Protein AF-A0A7S1SNY5-F1 (afdb_monomer)

Radius of gyration: 26.53 Å; Cα contacts (8 Å, |Δi|>4): 83; chains: 1; bounding box: 40×32×107 Å

InterPro domains:
  IPR000257 Uroporphyrinogen decarboxylase (URO-D) [PF01208] (39-127)
  IPR038071 UROD/MetE-like superfamily [G3DSA:3.20.20.210] (31-128)
  IPR038071 UROD/MetE-like superfamily [SSF51726] (39-127)

Mean predicted aligned error: 12.52 Å

pLDDT: mean 80.97, std 21.77, range [34.91, 98.12]

Secondary structure (DSSP, 8-state):
------------PPP----------PPP---TTTTPPPS--HHHHHHTT---SS-----TT-SSTTSHHHHHHHHHHT--HHHHHH-HHHHHHHHHHHHHHS--S----S--TTHHHHHTT-------

Foldseek 3Di:
DDDDDDDDDPDDDDPDPPPPPPPPPPPPPDPDPNPDQDPQCQVVCVVVVHDDPDDFDDDDCLQDDVDPVNVVVCVVVVDDLVRLQVDPVSQVVSQCRSVVVDVGSDTDTPDDPCVVVVVVVDDDDDDD

Nearest PDB structures (foldseek):
  1jph-assembly1_A-2  TM=9.678E-01  e=8.529E-06  Homo sapiens
  1r3r-assembly1_A-2  TM=9.833E-01  e=1.737E-05  Homo sapiens
  1r3s-assembly1_A  TM=9.747E-01  e=2.249E-05  Homo sapiens
  4zr8-assembly1_B  TM=9.500E-01  e=1.431E-05  Acinetobacter baumannii AB5075

Structure (mmCIF, N/CA/C/O backbone):
data_AF-A0A7S1SNY5-F1
#
_entry.id   AF-A0A7S1SNY5-F1
#
loop_
_atom_site.group_PDB
_atom_site.id
_atom_site.type_symbol
_atom_site.label_atom_id
_atom_site.label_alt_id
_atom_site.label_comp_id
_atom_site.label_asym_id
_atom_site.label_entity_id
_atom_site.label_seq_id
_atom_site.pdbx_PDB_ins_code
_atom_site.Cartn_x
_atom_site.Cartn_y
_atom_site.Cartn_z
_atom_site.occupancy
_atom_site.B_iso_or_equiv
_atom_site.auth_seq_id
_atom_site.auth_comp_id
_atom_site.auth_asym_id
_atom_site.auth_atom_id
_atom_site.pdbx_PDB_model_num
ATOM 1 N N . ALA A 1 1 ? -6.301 -12.124 -87.569 1.00 41.25 1 ALA A N 1
ATOM 2 C CA . ALA A 1 1 ? -5.003 -12.467 -86.953 1.00 41.25 1 ALA A CA 1
ATOM 3 C C . ALA A 1 1 ? -4.633 -11.374 -85.955 1.00 41.25 1 ALA A C 1
ATOM 5 O O . ALA A 1 1 ? -4.948 -10.228 -86.242 1.00 41.25 1 ALA A O 1
ATOM 6 N N . VAL A 1 2 ? -3.954 -11.750 -84.857 1.00 34.91 2 VAL A N 1
ATOM 7 C CA . VAL A 1 2 ? -3.371 -10.902 -83.783 1.00 34.91 2 VAL A CA 1
ATOM 8 C C . VAL A 1 2 ? -4.366 -10.530 -82.654 1.00 34.91 2 VAL A C 1
ATOM 10 O O . VAL A 1 2 ? -5.264 -9.730 -82.868 1.00 34.91 2 VAL A O 1
ATOM 13 N N . VAL A 1 3 ? -4.439 -11.336 -81.573 1.00 35.62 3 VAL A N 1
ATOM 14 C CA . VAL A 1 3 ? -3.797 -11.163 -80.227 1.00 35.62 3 VAL A CA 1
ATOM 15 C C . VAL A 1 3 ? -4.398 -9.952 -79.484 1.00 35.62 3 VAL A C 1
ATOM 17 O O . VAL A 1 3 ? -4.316 -8.840 -79.975 1.00 35.62 3 VAL A O 1
ATOM 20 N N . GLY A 1 4 ? -5.099 -10.052 -78.351 1.00 39.78 4 GLY A N 1
ATOM 21 C CA . GLY A 1 4 ? -4.804 -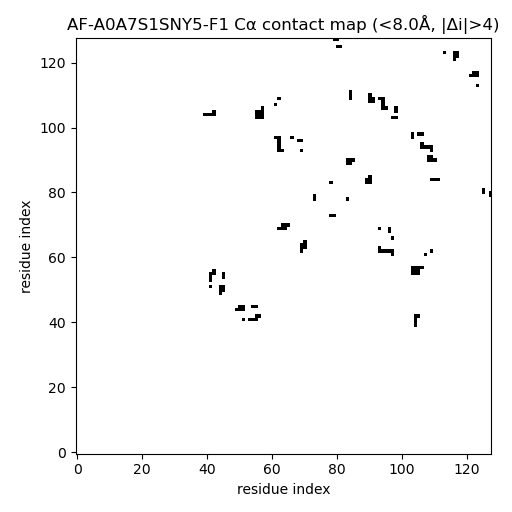10.800 -77.128 1.00 39.78 4 GLY A CA 1
ATOM 22 C C . GLY A 1 4 ? -4.335 -9.806 -76.054 1.00 3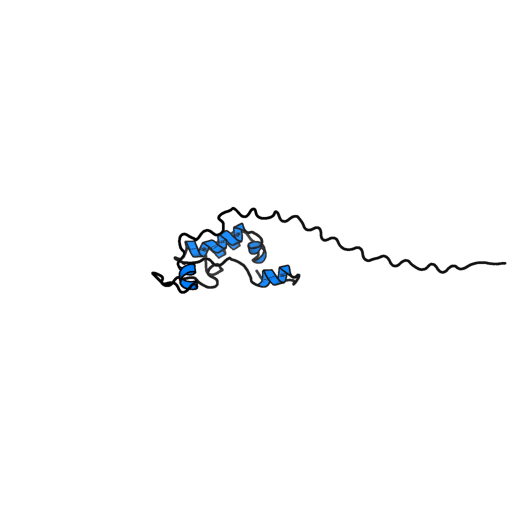9.78 4 GLY A C 1
ATOM 23 O O . GLY A 1 4 ? -3.184 -9.392 -76.082 1.00 39.78 4 GLY A O 1
ATOM 24 N N . ALA A 1 5 ? -5.210 -9.403 -75.125 1.00 40.53 5 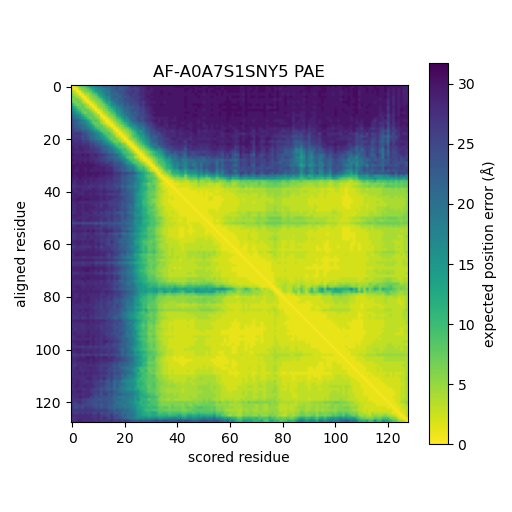ALA A N 1
ATOM 25 C CA . ALA A 1 5 ? -4.815 -8.658 -73.923 1.00 40.53 5 ALA A CA 1
ATOM 26 C C . ALA A 1 5 ? -5.841 -8.860 -72.794 1.00 40.53 5 ALA A C 1
ATOM 28 O O . ALA A 1 5 ? -6.715 -8.027 -72.551 1.00 40.53 5 ALA A O 1
ATOM 29 N N . SER A 1 6 ? -5.725 -9.991 -72.097 1.00 40.38 6 SER A N 1
ATOM 30 C CA . SER A 1 6 ? -6.356 -10.202 -70.793 1.00 40.38 6 SER A CA 1
ATOM 31 C C . SER A 1 6 ? -5.773 -9.214 -69.783 1.00 40.38 6 SER A C 1
ATOM 33 O O . SER A 1 6 ? -4.587 -9.280 -69.459 1.00 40.38 6 SER A O 1
ATOM 35 N N . ARG A 1 7 ? -6.596 -8.305 -69.253 1.00 40.78 7 ARG A N 1
ATOM 36 C CA . ARG A 1 7 ? -6.235 -7.520 -68.067 1.00 40.78 7 ARG A CA 1
ATOM 37 C C . ARG A 1 7 ? -6.474 -8.380 -66.828 1.00 40.78 7 ARG A C 1
ATOM 39 O O . ARG A 1 7 ? -7.608 -8.686 -66.480 1.00 40.78 7 ARG A O 1
ATOM 46 N N . SER A 1 8 ? -5.374 -8.789 -66.204 1.00 43.34 8 SER A N 1
ATOM 47 C CA . SER A 1 8 ? -5.342 -9.488 -64.922 1.00 43.34 8 SER A CA 1
ATOM 48 C C . SER A 1 8 ? -5.938 -8.602 -63.824 1.00 43.34 8 SER A C 1
ATOM 50 O O . SER A 1 8 ? -5.478 -7.480 -63.603 1.00 43.34 8 SER A O 1
ATOM 52 N N . VAL A 1 9 ? -6.972 -9.098 -63.147 1.00 41.25 9 VAL A N 1
ATOM 53 C CA . VAL A 1 9 ? -7.508 -8.493 -61.926 1.00 41.25 9 VAL A CA 1
ATOM 54 C C . VAL A 1 9 ? -6.533 -8.828 -60.801 1.00 41.25 9 VAL A C 1
ATOM 56 O O . VAL A 1 9 ? -6.400 -9.985 -60.403 1.00 41.25 9 VAL A O 1
ATOM 59 N N . ALA A 1 10 ? -5.815 -7.821 -60.307 1.00 44.38 10 ALA A N 1
ATOM 60 C CA . ALA A 1 10 ? -4.921 -7.969 -59.170 1.00 44.38 10 ALA A CA 1
ATOM 61 C C . ALA A 1 10 ? -5.729 -8.359 -57.920 1.00 44.38 10 ALA A C 1
ATOM 63 O O . ALA A 1 10 ? -6.508 -7.572 -57.385 1.00 44.38 10 ALA A O 1
ATOM 64 N N . SER A 1 11 ? -5.540 -9.599 -57.466 1.00 46.53 11 SER A N 1
ATOM 65 C CA . SER A 1 11 ? -6.089 -10.130 -56.220 1.00 46.53 11 SER A CA 1
ATOM 66 C C . SER A 1 11 ? -5.550 -9.332 -55.029 1.00 46.53 11 SER A C 1
ATOM 68 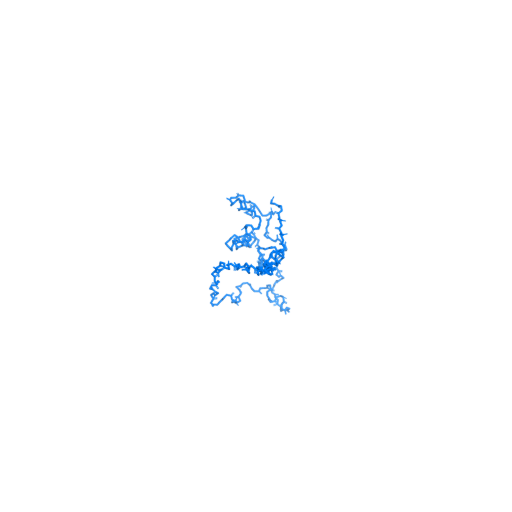O O . SER A 1 11 ? -4.393 -9.497 -54.636 1.00 46.53 11 SER A O 1
ATOM 70 N N . ALA A 1 12 ? -6.393 -8.487 -54.436 1.00 50.75 12 ALA A N 1
ATOM 71 C CA . ALA A 1 12 ? -6.100 -7.780 -53.195 1.00 50.75 12 ALA A CA 1
ATOM 72 C C . ALA A 1 12 ? -5.781 -8.791 -52.078 1.00 50.75 12 ALA A C 1
ATOM 74 O O . ALA A 1 12 ? -6.625 -9.597 -51.680 1.00 50.75 12 ALA A O 1
ATOM 75 N N . ARG A 1 13 ? -4.536 -8.780 -51.588 1.00 47.72 13 ARG A N 1
ATOM 76 C CA . ARG A 1 13 ? -4.118 -9.589 -50.437 1.00 47.72 13 ARG A CA 1
ATOM 77 C C . ARG A 1 13 ? -4.885 -9.118 -49.200 1.00 47.72 13 ARG A C 1
ATOM 79 O O . ARG A 1 13 ? -4.811 -7.949 -48.833 1.00 47.72 13 ARG A O 1
ATOM 86 N N . ARG A 1 14 ? -5.619 -10.039 -48.568 1.00 43.56 14 ARG A N 1
ATOM 87 C CA . ARG A 1 14 ? -6.270 -9.837 -47.265 1.00 43.56 14 ARG A CA 1
ATOM 88 C C . ARG A 1 14 ? -5.238 -9.371 -46.228 1.00 43.56 14 ARG A C 1
ATOM 90 O O . ARG A 1 14 ? -4.119 -9.887 -46.251 1.00 43.56 14 ARG A O 1
ATOM 97 N N . PRO A 1 15 ? -5.594 -8.465 -45.301 1.00 43.94 15 PRO A N 1
ATOM 98 C CA . PRO A 1 15 ? -4.703 -8.123 -44.207 1.00 43.94 15 PRO A CA 1
ATOM 99 C C . PRO A 1 15 ? -4.517 -9.366 -43.336 1.00 43.94 15 PRO A C 1
ATOM 101 O O . PRO A 1 15 ? -5.481 -9.965 -42.856 1.00 43.94 15 PRO A O 1
ATOM 104 N N . THR A 1 16 ? -3.265 -9.782 -43.183 1.00 45.59 16 THR A N 1
ATOM 105 C CA . THR A 1 16 ? -2.855 -10.832 -42.256 1.00 45.59 16 THR A CA 1
ATOM 106 C C . THR A 1 16 ? -3.316 -10.424 -40.861 1.00 45.59 16 THR A C 1
ATOM 108 O O . THR A 1 16 ? -2.848 -9.420 -40.329 1.00 45.59 16 THR A O 1
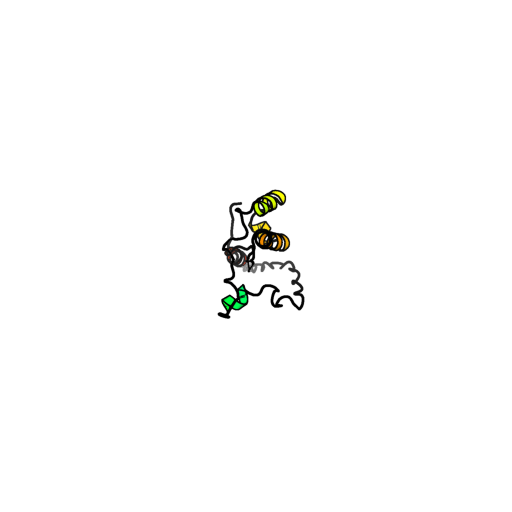ATOM 111 N N . SER A 1 17 ? -4.256 -11.167 -40.274 1.00 46.97 17 SER A N 1
ATOM 112 C CA . SER A 1 17 ? -4.641 -10.978 -38.877 1.00 46.97 17 SER A CA 1
ATOM 113 C C . SER A 1 17 ? -3.394 -11.166 -38.017 1.00 46.97 17 SER A C 1
ATOM 115 O O . SER A 1 17 ? -2.849 -12.272 -37.956 1.00 46.97 17 SER A O 1
ATOM 117 N N . LEU A 1 18 ? -2.924 -10.091 -37.388 1.00 42.97 18 LEU A N 1
ATOM 118 C CA . LEU A 1 18 ? -1.836 -10.148 -36.425 1.00 42.97 18 LEU A CA 1
ATOM 119 C C . LEU A 1 18 ? -2.340 -10.971 -35.229 1.00 42.97 18 LEU A C 1
ATOM 121 O O . LEU A 1 18 ? -3.125 -10.488 -34.416 1.00 42.97 18 LEU A O 1
ATOM 125 N N . ARG A 1 19 ? -1.959 -12.250 -35.155 1.00 44.47 19 ARG A N 1
ATOM 126 C CA . ARG A 1 19 ? -2.165 -13.051 -33.946 1.00 44.47 19 ARG A CA 1
ATOM 127 C C . ARG A 1 19 ? -1.223 -12.491 -32.889 1.00 44.47 19 ARG A C 1
ATOM 129 O O . ARG A 1 19 ? -0.024 -12.740 -32.943 1.00 44.47 19 ARG A O 1
ATOM 136 N N . VAL A 1 20 ? -1.770 -11.737 -31.943 1.00 45.38 20 VAL A N 1
ATOM 137 C CA . VAL A 1 20 ? -1.096 -11.484 -30.672 1.00 45.38 20 VAL A CA 1
ATOM 138 C C . VAL A 1 20 ? -1.050 -12.824 -29.946 1.00 45.38 20 VAL A C 1
ATOM 140 O O . VAL A 1 20 ? -2.081 -13.356 -29.533 1.00 45.38 20 VAL A O 1
ATOM 143 N N . SER A 1 21 ? 0.136 -13.417 -29.861 1.00 42.34 21 SER A N 1
ATOM 144 C CA . SER A 1 21 ? 0.382 -14.567 -28.998 1.00 42.34 21 SER A CA 1
ATOM 145 C C . SER A 1 21 ? 0.244 -14.070 -27.563 1.00 42.34 21 SER A C 1
ATOM 147 O O . SER A 1 21 ? 1.141 -13.404 -27.051 1.00 42.34 21 SER A O 1
ATOM 149 N N . ALA A 1 22 ? -0.892 -14.342 -26.923 1.00 43.50 22 ALA A N 1
ATOM 150 C CA . ALA A 1 22 ? -0.996 -14.200 -25.482 1.00 43.50 22 ALA A CA 1
ATOM 151 C C . ALA A 1 22 ? 0.034 -15.157 -24.870 1.00 43.50 22 ALA A C 1
ATOM 153 O O . ALA A 1 22 ? -0.130 -16.377 -24.929 1.00 43.50 22 ALA A O 1
ATOM 154 N N . SER A 1 23 ? 1.138 -14.609 -24.357 1.00 47.06 23 SER A N 1
ATOM 155 C CA . SER A 1 23 ? 2.003 -15.356 -23.451 1.00 47.06 23 SER A CA 1
ATOM 156 C C . SER A 1 23 ? 1.118 -15.809 -22.301 1.00 47.06 23 SER A C 1
ATOM 158 O O . SER A 1 23 ? 0.431 -14.979 -21.706 1.00 47.06 23 SER A O 1
ATOM 160 N N . ALA A 1 24 ? 1.083 -17.114 -22.045 1.00 42.28 24 ALA A N 1
ATOM 161 C CA . ALA A 1 24 ? 0.288 -17.698 -20.981 1.00 42.28 24 ALA A CA 1
ATOM 162 C C . ALA A 1 24 ? 0.715 -17.074 -19.646 1.00 42.28 24 ALA A C 1
ATOM 164 O O . ALA A 1 24 ? 1.722 -17.463 -19.058 1.00 42.28 24 ALA A O 1
ATOM 165 N N . ALA A 1 25 ? -0.032 -16.070 -19.187 1.00 52.19 25 ALA A N 1
ATOM 166 C CA . ALA A 1 25 ? 0.007 -15.664 -17.800 1.00 52.19 25 ALA A CA 1
ATOM 167 C C . ALA A 1 25 ? -0.491 -16.876 -17.013 1.00 52.19 25 ALA A C 1
ATOM 169 O O . ALA A 1 25 ? -1.633 -17.303 -17.177 1.00 52.19 25 ALA A O 1
ATOM 170 N N . GLN A 1 26 ? 0.409 -17.490 -16.248 1.00 46.44 26 GLN A N 1
ATOM 171 C CA . GLN A 1 26 ? 0.079 -18.586 -15.351 1.00 46.44 26 GLN A CA 1
ATOM 172 C C . GLN A 1 26 ? -1.086 -18.123 -14.466 1.00 46.44 26 GLN A C 1
ATOM 174 O O . GLN A 1 26 ? -0.939 -17.137 -13.741 1.00 46.44 26 GLN A O 1
ATOM 179 N N . GLU A 1 27 ? -2.244 -18.784 -14.551 1.00 45.34 27 GLU A N 1
ATOM 180 C CA . GLU A 1 27 ? -3.376 -18.449 -13.687 1.00 45.34 27 GLU A CA 1
ATOM 181 C C . GLU A 1 27 ? -2.921 -18.544 -12.225 1.00 45.34 27 GLU A C 1
ATOM 183 O O . GLU A 1 27 ? -2.371 -19.576 -11.817 1.00 45.34 27 GLU A O 1
ATOM 188 N N . PRO A 1 28 ? -3.106 -17.485 -11.420 1.00 55.44 28 PRO A N 1
ATOM 189 C CA . PRO A 1 28 ? -2.730 -17.541 -10.025 1.00 55.44 28 PRO A CA 1
ATOM 190 C C . PRO A 1 28 ? -3.599 -18.604 -9.352 1.00 55.44 28 PRO A C 1
ATOM 192 O O . PRO A 1 28 ? -4.824 -18.496 -9.324 1.00 55.44 28 PRO A O 1
ATOM 195 N N . THR A 1 29 ? -2.978 -19.651 -8.804 1.00 53.50 29 THR A N 1
ATOM 196 C CA . THR A 1 29 ? -3.678 -20.630 -7.969 1.00 53.50 29 THR A CA 1
ATOM 197 C C . THR A 1 29 ? -4.198 -19.915 -6.721 1.00 53.50 29 THR A C 1
ATOM 199 O O . THR A 1 29 ? -3.468 -19.738 -5.743 1.00 53.50 29 THR A O 1
ATOM 202 N N . ILE A 1 30 ? -5.456 -19.469 -6.752 1.00 59.91 30 ILE A N 1
ATOM 203 C CA . ILE A 1 30 ? -6.123 -18.871 -5.594 1.00 59.91 30 ILE A CA 1
ATOM 204 C C . ILE A 1 30 ? -6.273 -19.971 -4.543 1.00 59.91 30 ILE A C 1
ATOM 206 O O . ILE A 1 30 ? -7.041 -20.918 -4.715 1.00 59.91 30 ILE A O 1
ATOM 210 N N . ARG A 1 31 ? -5.504 -19.884 -3.453 1.00 60.28 31 ARG A N 1
ATOM 211 C CA . ARG A 1 31 ? -5.632 -20.827 -2.337 1.00 60.28 31 ARG A CA 1
ATOM 212 C C . ARG A 1 31 ? -7.031 -20.695 -1.733 1.00 60.28 31 ARG A C 1
ATOM 214 O O . ARG A 1 31 ? -7.457 -19.594 -1.381 1.00 60.28 31 ARG A O 1
ATOM 221 N N 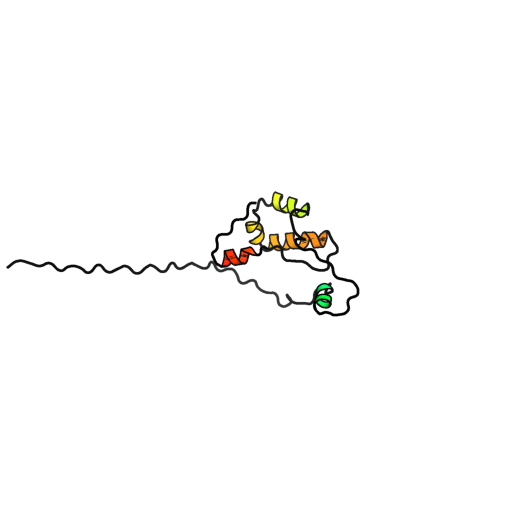. ALA A 1 32 ? -7.731 -21.819 -1.580 1.00 45.97 32 ALA A N 1
ATOM 222 C CA . ALA A 1 32 ? -8.980 -21.869 -0.828 1.00 45.97 32 ALA A CA 1
ATOM 223 C C . ALA A 1 32 ? -8.715 -21.351 0.601 1.00 45.97 32 ALA A C 1
ATOM 225 O O . ALA A 1 32 ? -7.872 -21.900 1.308 1.00 45.97 32 ALA A O 1
ATOM 226 N N . GLY A 1 33 ? -9.366 -20.244 0.975 1.00 57.25 33 GLY A N 1
ATOM 227 C CA . GLY A 1 33 ? -9.119 -19.506 2.225 1.00 57.25 33 GLY A CA 1
ATOM 228 C C . GLY A 1 33 ? -8.703 -18.037 2.053 1.00 57.25 33 GLY A C 1
ATOM 229 O O . GLY A 1 33 ? -8.644 -17.315 3.043 1.00 57.25 33 GLY A O 1
ATOM 230 N N . ALA A 1 34 ? -8.472 -17.562 0.822 1.00 60.81 34 ALA A N 1
ATOM 231 C CA . ALA A 1 34 ? -8.021 -16.188 0.545 1.00 60.81 34 ALA A CA 1
ATOM 232 C C . ALA A 1 34 ? -8.963 -15.061 1.035 1.00 60.81 34 ALA A C 1
ATOM 234 O O . ALA A 1 34 ? -8.517 -13.928 1.173 1.00 60.81 34 ALA A O 1
ATOM 235 N N . ASN A 1 35 ? -10.230 -15.370 1.342 1.00 72.44 35 ASN A N 1
ATOM 236 C CA . ASN A 1 35 ? -11.240 -14.407 1.810 1.00 72.44 35 ASN A CA 1
ATOM 237 C C . ASN A 1 35 ? -11.664 -14.628 3.274 1.00 72.44 35 ASN A C 1
ATOM 239 O O . ASN A 1 35 ? -12.776 -14.263 3.655 1.00 72.44 35 ASN A O 1
ATOM 243 N N . ALA A 1 36 ? -10.830 -15.275 4.092 1.00 83.06 36 ALA A N 1
ATOM 244 C CA . ALA A 1 36 ? -11.106 -15.388 5.522 1.00 83.06 36 ALA A CA 1
ATOM 245 C C . ALA A 1 36 ? -11.134 -14.000 6.186 1.00 83.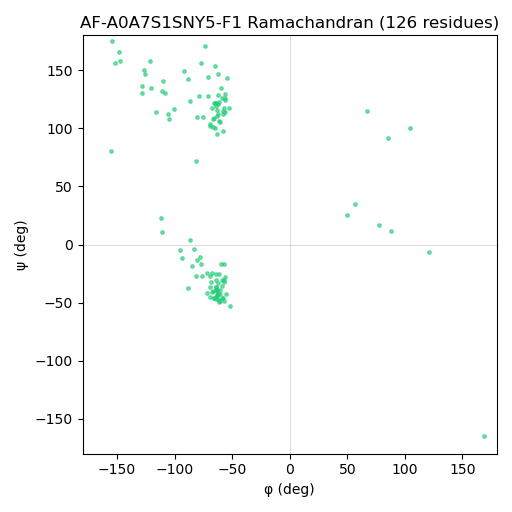06 36 ALA A C 1
ATOM 247 O O . ALA A 1 36 ? -10.382 -13.102 5.799 1.00 83.06 36 ALA A O 1
ATOM 248 N N . THR A 1 37 ? -11.984 -13.830 7.202 1.00 87.56 37 THR A N 1
ATOM 249 C CA . THR A 1 37 ? -11.998 -12.604 8.007 1.00 87.56 37 THR A CA 1
ATOM 250 C C . THR A 1 37 ? -10.615 -12.402 8.642 1.00 87.56 37 THR A C 1
ATOM 252 O O . THR A 1 37 ? -10.111 -13.325 9.289 1.00 87.56 37 THR A O 1
ATOM 255 N N . PRO A 1 38 ? -9.974 -11.234 8.455 1.00 90.19 38 PRO A N 1
ATOM 256 C CA . PRO A 1 38 ? -8.673 -10.954 9.051 1.00 90.19 38 PRO A CA 1
ATOM 257 C C . PRO A 1 38 ? -8.762 -10.901 10.580 1.00 90.19 38 PRO A C 1
ATOM 259 O O . PRO A 1 38 ? -9.797 -10.553 11.140 1.00 90.19 38 PRO A O 1
ATOM 262 N N . ALA A 1 39 ? -7.648 -11.189 11.261 1.00 92.06 39 ALA A N 1
ATOM 263 C CA . ALA A 1 39 ? -7.579 -11.121 12.724 1.00 92.06 39 ALA A CA 1
ATOM 264 C C . ALA A 1 39 ? -7.901 -9.716 13.277 1.00 92.06 39 ALA A C 1
ATOM 266 O O . ALA A 1 39 ? -8.438 -9.600 14.374 1.00 92.06 39 ALA A O 1
ATOM 267 N N . ASN A 1 40 ? -7.587 -8.661 12.514 1.00 94.88 40 ASN A N 1
ATOM 268 C CA . ASN A 1 40 ? -8.101 -7.312 12.743 1.00 94.88 40 ASN A CA 1
ATOM 269 C C . ASN A 1 40 ? -9.176 -7.006 11.693 1.00 94.88 40 ASN A C 1
ATOM 271 O O . ASN A 1 40 ? -8.854 -6.798 10.524 1.00 94.88 40 ASN A O 1
ATOM 275 N N . ASP A 1 41 ? -10.438 -6.969 12.116 1.00 96.12 41 ASP A N 1
ATOM 276 C CA . ASP A 1 41 ? -11.604 -6.720 11.267 1.00 96.12 41 ASP A CA 1
ATOM 277 C C . ASP A 1 41 ? -12.286 -5.366 11.539 1.00 96.12 41 ASP A C 1
ATOM 279 O O . ASP A 1 41 ? -13.368 -5.101 11.009 1.00 96.12 41 ASP A O 1
ATOM 283 N N . LEU A 1 42 ? -11.656 -4.484 12.328 1.00 97.12 42 LEU A N 1
ATOM 284 C CA . LEU A 1 42 ? -12.247 -3.215 12.772 1.00 97.12 42 LEU A CA 1
ATOM 285 C C . LEU A 1 42 ? -12.721 -2.347 11.608 1.00 97.12 42 LEU A C 1
ATOM 287 O O . LEU A 1 42 ? -13.816 -1.789 11.656 1.00 97.12 42 LEU A O 1
ATOM 291 N N . MET A 1 43 ? -11.916 -2.260 10.545 1.00 96.88 43 MET A N 1
ATOM 292 C CA . MET A 1 43 ? -12.279 -1.507 9.345 1.00 96.88 43 MET A CA 1
ATOM 293 C C . MET A 1 43 ? -13.516 -2.092 8.656 1.00 96.88 43 MET A C 1
ATOM 295 O O . MET A 1 43 ? -14.369 -1.345 8.184 1.00 96.88 43 MET A O 1
ATOM 299 N N . LEU A 1 44 ? -13.639 -3.423 8.617 1.00 96.19 44 LEU A N 1
ATOM 300 C CA . LEU A 1 44 ? -14.760 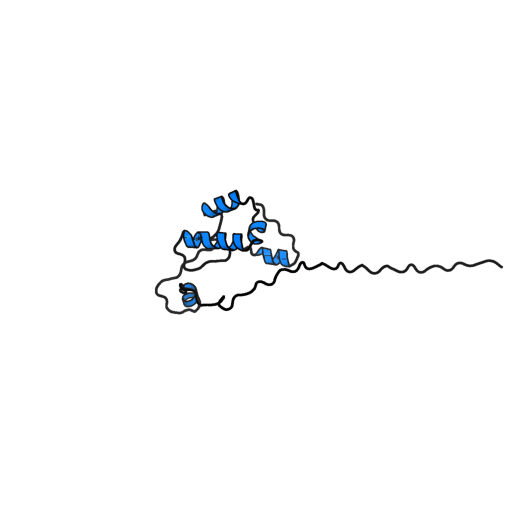-4.104 7.970 1.00 96.19 44 LEU A CA 1
ATOM 301 C C . LEU A 1 44 ? -16.058 -3.887 8.749 1.00 96.19 44 LEU A C 1
ATOM 303 O O . LEU A 1 44 ? -17.076 -3.552 8.144 1.00 96.19 44 LEU A O 1
ATOM 307 N N . ARG A 1 45 ? -16.016 -4.033 10.078 1.00 97.75 45 ARG A N 1
ATOM 308 C CA . ARG A 1 45 ? -17.168 -3.793 10.960 1.00 97.75 45 ARG A CA 1
ATOM 309 C C . ARG A 1 45 ? -17.608 -2.332 10.921 1.00 97.75 45 ARG A C 1
ATOM 311 O O . ARG A 1 45 ? -18.783 -2.046 10.696 1.00 97.75 45 ARG A O 1
ATOM 318 N N . ALA A 1 46 ? -16.663 -1.397 11.032 1.00 97.94 46 ALA A N 1
ATOM 319 C CA . ALA A 1 46 ? -16.965 0.029 10.943 1.00 97.94 46 ALA A CA 1
ATOM 320 C C . ALA A 1 46 ? -17.571 0.411 9.581 1.00 97.94 46 ALA A C 1
ATOM 322 O O . ALA A 1 46 ? -18.562 1.136 9.537 1.00 97.94 46 ALA A O 1
ATOM 323 N N . ALA A 1 47 ? -17.035 -0.112 8.471 1.00 97.00 47 ALA A N 1
ATOM 324 C CA . ALA A 1 47 ? -17.570 0.137 7.130 1.00 97.00 47 ALA A CA 1
ATOM 325 C C . ALA A 1 47 ? -18.992 -0.423 6.929 1.00 97.00 47 ALA A C 1
ATOM 327 O O . ALA A 1 47 ? -19.743 0.091 6.102 1.00 97.00 47 ALA A O 1
ATOM 328 N N . ARG A 1 48 ? -19.380 -1.450 7.695 1.00 97.62 48 ARG A N 1
ATOM 329 C CA . ARG A 1 48 ? -20.745 -2.002 7.730 1.00 97.62 48 ARG A CA 1
ATOM 330 C C . ARG A 1 48 ? -21.692 -1.235 8.659 1.00 97.62 48 ARG A C 1
ATOM 332 O O . ARG A 1 48 ? -22.873 -1.563 8.712 1.00 97.62 48 ARG A O 1
ATOM 339 N N . GLY A 1 49 ? -21.201 -0.225 9.379 1.00 97.69 49 GLY A N 1
ATOM 340 C CA . GLY A 1 49 ? -21.981 0.527 10.362 1.00 97.69 49 GLY A CA 1
ATOM 341 C C . GLY A 1 49 ? -22.180 -0.208 11.691 1.00 97.69 49 GLY A C 1
ATOM 342 O O . GLY A 1 49 ? -23.062 0.154 12.467 1.00 97.69 49 GLY A O 1
ATOM 343 N N . GLU A 1 50 ? -21.384 -1.242 11.966 1.00 98.12 50 GLU A N 1
ATOM 344 C CA . GLU A 1 50 ? -21.427 -1.969 13.233 1.00 98.12 50 GLU A CA 1
ATOM 345 C C . GLU A 1 50 ? -20.736 -1.175 14.352 1.00 98.12 50 GLU A C 1
ATOM 347 O O . GLU A 1 50 ? -19.862 -0.335 14.115 1.00 98.12 50 GLU A O 1
ATOM 352 N N . ARG A 1 51 ? -21.104 -1.460 15.608 1.00 97.31 51 ARG A N 1
ATOM 353 C CA . ARG A 1 51 ? -20.422 -0.871 16.764 1.00 97.31 51 ARG A CA 1
ATOM 354 C C . ARG A 1 51 ? -19.024 -1.474 16.898 1.00 97.31 51 ARG A C 1
ATOM 356 O O . ARG A 1 51 ? -18.875 -2.691 16.969 1.00 97.31 51 ARG A O 1
ATOM 363 N N . VAL A 1 52 ? -18.024 -0.605 16.991 1.00 98.00 52 VAL A N 1
ATOM 364 C CA . VAL A 1 52 ? -16.612 -0.968 17.157 1.00 98.00 52 VAL A CA 1
ATOM 365 C C . VAL A 1 52 ? -16.039 -0.357 18.431 1.00 98.00 52 VAL A C 1
ATOM 367 O O . VAL A 1 52 ? -16.562 0.622 18.966 1.00 98.00 52 VAL A O 1
ATOM 370 N N . GLU A 1 53 ? -14.964 -0.954 18.932 1.00 96.69 53 GLU A N 1
ATOM 371 C CA . GLU A 1 53 ? -14.332 -0.599 20.204 1.00 96.69 53 GLU A CA 1
ATOM 372 C C . GLU A 1 53 ? -13.500 0.688 20.089 1.00 96.69 53 GLU A C 1
ATOM 374 O O . GLU A 1 53 ? -13.336 1.419 21.066 1.00 96.69 53 GLU A O 1
ATOM 379 N N . LYS A 1 54 ? -13.000 0.982 18.884 1.00 96.81 54 LYS A N 1
ATOM 380 C CA . LYS A 1 54 ? -12.309 2.224 18.518 1.00 96.81 54 LYS A CA 1
ATOM 381 C C . LYS A 1 54 ? -12.594 2.583 17.060 1.00 96.81 54 LYS A C 1
ATOM 383 O O . LYS A 1 54 ? -12.894 1.706 16.252 1.00 96.81 54 LYS A O 1
ATOM 388 N N . THR A 1 55 ? -12.430 3.855 16.707 1.00 97.25 55 THR A N 1
ATOM 389 C CA . THR A 1 55 ? -12.448 4.295 15.306 1.00 97.25 55 THR A CA 1
ATOM 390 C C . THR A 1 55 ? -11.239 3.705 14.567 1.00 97.25 55 THR A C 1
ATOM 392 O O . THR A 1 55 ? -10.111 3.964 14.997 1.00 97.25 55 THR A O 1
ATOM 395 N N . PRO A 1 56 ? -11.426 2.922 13.486 1.00 97.75 56 PRO A N 1
ATOM 396 C CA . PRO A 1 56 ? -10.307 2.371 12.732 1.00 97.75 56 PRO A CA 1
ATOM 397 C C . PRO A 1 56 ? -9.580 3.462 11.943 1.00 97.75 56 PRO A C 1
ATOM 399 O O . PRO A 1 56 ? -10.207 4.387 11.421 1.00 97.75 56 PRO A O 1
ATOM 402 N N . VAL A 1 57 ? -8.259 3.341 11.828 1.00 97.38 57 VAL A N 1
ATOM 403 C CA . VAL A 1 57 ? -7.411 4.333 11.154 1.00 97.38 57 VAL A CA 1
ATOM 404 C C . VAL A 1 57 ? -6.652 3.714 9.986 1.00 97.38 57 VAL A C 1
ATOM 406 O O . VAL A 1 57 ? -6.045 2.652 10.095 1.00 97.38 57 VAL A O 1
ATOM 409 N N . TRP A 1 58 ? -6.651 4.430 8.867 1.00 97.56 58 TRP A N 1
ATOM 410 C CA . TRP A 1 58 ? -5.813 4.197 7.695 1.00 97.56 58 TRP A CA 1
ATOM 411 C C . TRP A 1 58 ? -5.522 5.545 7.033 1.00 97.56 58 TRP A C 1
ATOM 413 O O . TRP A 1 58 ? -6.175 6.544 7.347 1.00 97.56 58 TRP A O 1
ATOM 423 N N . LEU A 1 59 ? -4.543 5.595 6.131 1.00 96.38 59 LEU A N 1
ATOM 424 C CA . LEU A 1 59 ? -4.155 6.840 5.471 1.00 96.38 59 LEU A CA 1
ATOM 425 C C . LEU A 1 59 ? -4.141 6.666 3.953 1.00 96.38 59 LEU A C 1
ATOM 427 O O . LEU A 1 59 ? -3.585 5.704 3.416 1.00 96.38 59 LEU A O 1
ATOM 431 N N . PHE A 1 60 ? -4.684 7.655 3.242 1.00 96.81 60 PHE A N 1
ATOM 432 C CA . PHE A 1 60 ? -4.465 7.763 1.804 1.00 96.81 60 PHE A CA 1
ATOM 433 C C . PHE A 1 60 ? -2.969 7.904 1.519 1.00 96.81 60 PHE A C 1
ATOM 435 O O . PHE A 1 60 ? -2.274 8.686 2.166 1.00 96.81 60 PHE A O 1
ATOM 442 N N . ARG A 1 61 ? -2.479 7.151 0.526 1.00 95.69 61 ARG A N 1
ATOM 443 C CA . ARG A 1 61 ? -1.058 7.119 0.138 1.00 95.69 61 ARG A CA 1
ATOM 444 C C . ARG A 1 61 ? -0.112 6.749 1.293 1.00 95.69 61 ARG A C 1
ATOM 446 O O . ARG A 1 61 ? 1.013 7.239 1.345 1.00 95.69 61 ARG A O 1
ATOM 453 N N . GLN A 1 62 ? -0.551 5.859 2.189 1.00 97.12 62 GLN A N 1
ATOM 454 C CA . GLN A 1 62 ? 0.265 5.354 3.301 1.00 97.12 62 GLN A CA 1
ATOM 455 C C . GLN A 1 62 ? 1.585 4.705 2.860 1.00 97.12 62 GLN A C 1
ATOM 457 O O . GLN A 1 62 ? 2.561 4.777 3.592 1.00 97.12 62 GLN A O 1
ATOM 462 N N . ALA A 1 63 ? 1.639 4.098 1.672 1.00 97.12 63 ALA A N 1
ATOM 463 C CA . ALA A 1 63 ? 2.868 3.570 1.093 1.00 97.12 63 ALA A CA 1
ATOM 464 C C . ALA A 1 63 ? 3.413 4.558 0.052 1.00 97.12 63 ALA A C 1
ATOM 466 O O . ALA A 1 63 ? 2.753 4.837 -0.951 1.00 97.12 63 ALA A O 1
ATOM 467 N N . GLY A 1 64 ? 4.605 5.116 0.288 1.00 94.50 64 GLY A N 1
ATOM 468 C CA . GLY A 1 64 ? 5.232 6.023 -0.671 1.00 94.50 64 GLY A CA 1
ATOM 469 C C . GLY A 1 64 ? 6.444 6.784 -0.139 1.00 94.50 64 GLY A C 1
ATOM 470 O O . GLY A 1 64 ? 7.001 6.474 0.907 1.00 94.50 64 GLY A O 1
ATOM 471 N N . ARG A 1 65 ? 6.827 7.836 -0.873 1.00 94.06 65 ARG A N 1
ATOM 472 C CA . ARG A 1 65 ? 8.094 8.592 -0.744 1.00 94.06 65 ARG A CA 1
ATOM 473 C C . ARG A 1 65 ? 8.386 9.214 0.628 1.00 94.06 65 ARG A C 1
ATOM 475 O O . ARG A 1 65 ? 9.525 9.600 0.870 1.00 94.06 65 ARG A O 1
ATOM 482 N N . HIS A 1 66 ? 7.382 9.342 1.492 1.00 95.50 66 HIS A N 1
ATOM 483 C CA . HIS A 1 66 ? 7.554 9.844 2.856 1.00 95.50 66 HIS A CA 1
ATOM 484 C C . HIS A 1 66 ? 8.153 8.788 3.801 1.00 95.50 66 HIS A C 1
ATOM 486 O O . HIS A 1 66 ? 8.656 9.140 4.866 1.00 95.50 66 HIS A O 1
ATOM 492 N N . LEU A 1 67 ? 8.116 7.508 3.416 1.00 97.06 67 LEU A N 1
ATOM 493 C CA . LEU A 1 67 ? 8.734 6.416 4.157 1.00 97.06 67 LEU A CA 1
ATOM 494 C C . LEU A 1 67 ? 10.205 6.262 3.734 1.00 97.06 67 LEU A C 1
ATOM 496 O O . LEU A 1 67 ? 10.473 6.047 2.545 1.00 97.06 67 LEU A O 1
ATOM 500 N N . PRO A 1 68 ? 11.174 6.326 4.665 1.00 97.12 68 PRO A N 1
ATOM 501 C CA . PRO A 1 68 ? 12.577 6.091 4.331 1.00 97.12 68 PRO A CA 1
ATOM 502 C C . PRO A 1 68 ? 12.818 4.665 3.812 1.00 97.12 68 PRO A C 1
ATOM 504 O O . PRO A 1 68 ? 13.634 4.472 2.914 1.00 97.12 68 PRO A O 1
ATOM 507 N N . GLU A 1 69 ? 12.074 3.673 4.307 1.00 96.81 69 GLU A N 1
ATOM 508 C CA . GLU A 1 69 ? 12.119 2.288 3.832 1.00 96.81 69 GLU A CA 1
ATOM 509 C C . GLU A 1 69 ? 11.653 2.134 2.376 1.00 96.81 69 GLU A C 1
ATOM 511 O O . GLU A 1 69 ? 12.277 1.387 1.627 1.00 96.81 69 GLU A O 1
ATOM 516 N N . TYR A 1 70 ? 10.647 2.896 1.936 1.00 95.88 70 TYR A N 1
ATOM 517 C CA . TYR A 1 70 ? 10.220 2.919 0.534 1.00 95.88 70 TYR A CA 1
ATOM 518 C C . TYR A 1 70 ? 11.315 3.495 -0.363 1.00 95.88 70 TYR A C 1
ATOM 520 O O . TYR A 1 70 ? 11.631 2.935 -1.412 1.00 95.88 70 TYR A O 1
ATOM 528 N N . GLN A 1 71 ? 11.908 4.618 0.055 1.00 93.94 71 GLN A N 1
ATOM 529 C CA . GLN A 1 71 ? 12.963 5.283 -0.711 1.00 93.94 71 GLN A CA 1
ATOM 530 C C . GLN A 1 71 ? 14.193 4.389 -0.847 1.00 93.94 71 GLN A C 1
ATOM 532 O O . GLN A 1 71 ? 14.729 4.246 -1.944 1.00 93.94 71 GLN A O 1
ATOM 537 N N . LYS A 1 72 ? 14.591 3.737 0.251 1.00 95.69 72 LYS A N 1
ATOM 538 C CA . LYS A 1 72 ? 15.664 2.745 0.244 1.00 95.69 72 LYS A CA 1
ATOM 539 C C . LYS A 1 72 ? 15.326 1.577 -0.683 1.00 95.69 72 LYS A C 1
ATOM 541 O O . LYS A 1 72 ? 16.127 1.245 -1.545 1.00 95.69 72 LYS A O 1
ATOM 546 N N . TYR A 1 73 ? 14.127 1.007 -0.564 1.00 94.81 73 TYR A N 1
ATOM 547 C CA . TYR A 1 73 ? 13.697 -0.115 -1.396 1.00 94.81 73 TYR A CA 1
ATOM 548 C C . TYR A 1 73 ? 13.743 0.227 -2.893 1.00 94.81 73 TYR A C 1
ATOM 550 O O . TYR A 1 73 ? 14.315 -0.528 -3.677 1.00 94.81 73 TYR A O 1
ATOM 558 N N . LYS A 1 74 ? 13.222 1.397 -3.289 1.00 91.38 74 LYS A N 1
ATOM 559 C CA . LYS A 1 74 ? 13.281 1.874 -4.679 1.00 91.38 74 LYS A CA 1
ATOM 560 C C . LYS A 1 74 ? 14.727 2.087 -5.151 1.00 91.38 74 LYS A C 1
ATOM 562 O O . LYS A 1 74 ? 15.046 1.715 -6.278 1.00 91.38 74 LYS A O 1
ATOM 567 N N . ALA A 1 75 ? 15.589 2.665 -4.310 1.00 91.31 75 ALA A N 1
ATOM 568 C CA . ALA A 1 75 ? 16.998 2.884 -4.636 1.00 91.31 75 ALA A CA 1
ATOM 569 C C . ALA A 1 75 ? 17.758 1.563 -4.847 1.00 91.31 75 ALA A C 1
ATOM 571 O O . ALA A 1 75 ? 18.491 1.438 -5.824 1.00 91.31 75 ALA A O 1
ATOM 572 N N . ASP A 1 76 ? 17.527 0.569 -3.986 1.00 92.31 76 ASP A N 1
ATOM 573 C CA . ASP A 1 76 ? 18.212 -0.729 -4.029 1.00 92.31 76 ASP A CA 1
ATOM 574 C C . ASP A 1 76 ? 17.814 -1.565 -5.262 1.00 92.31 76 ASP A C 1
ATOM 576 O O . ASP A 1 76 ? 18.634 -2.308 -5.797 1.00 92.31 76 ASP A O 1
ATOM 580 N N . HIS A 1 77 ? 16.568 -1.441 -5.734 1.00 87.81 77 HIS A N 1
ATOM 581 C CA . HIS A 1 77 ? 16.053 -2.241 -6.854 1.00 87.81 77 HIS A CA 1
ATOM 582 C C . HIS A 1 77 ? 16.202 -1.551 -8.218 1.00 87.81 77 HIS A C 1
ATOM 584 O O . HIS A 1 77 ? 15.997 -2.203 -9.239 1.00 87.81 77 HIS A O 1
ATOM 590 N N . ALA A 1 78 ? 16.546 -0.255 -8.255 1.00 81.88 78 ALA A N 1
ATOM 591 C CA . ALA A 1 78 ? 16.711 0.550 -9.474 1.00 81.88 78 ALA A CA 1
ATOM 592 C C . ALA A 1 78 ? 15.535 0.461 -10.479 1.00 81.88 78 ALA A C 1
ATOM 594 O O . ALA A 1 78 ? 15.708 0.691 -11.676 1.00 81.88 78 ALA A O 1
ATOM 595 N N . LYS A 1 79 ? 14.330 0.137 -9.991 1.00 82.75 79 LYS A N 1
ATOM 596 C CA . LYS A 1 79 ? 13.101 -0.017 -10.781 1.00 82.75 79 LYS A CA 1
ATOM 597 C C . LYS A 1 79 ? 12.365 1.316 -10.910 1.00 82.75 79 LYS A C 1
ATOM 599 O O . LYS A 1 79 ? 12.308 2.108 -9.959 1.00 82.75 79 LYS A O 1
ATOM 604 N N . ASN A 1 80 ? 11.768 1.563 -12.078 1.00 85.56 80 ASN A N 1
ATOM 605 C CA . ASN A 1 80 ? 10.829 2.673 -12.219 1.00 85.56 80 ASN A CA 1
ATOM 606 C C . ASN A 1 80 ? 9.498 2.329 -11.513 1.00 85.56 80 ASN A C 1
ATOM 608 O O . ASN A 1 80 ? 9.285 1.212 -11.043 1.00 85.56 80 ASN A O 1
ATOM 612 N N . PHE A 1 81 ? 8.602 3.306 -11.381 1.00 88.56 81 PHE A N 1
ATOM 613 C CA . PHE A 1 81 ? 7.361 3.098 -10.633 1.00 88.56 81 PHE A CA 1
ATOM 614 C C . PHE A 1 81 ? 6.444 2.035 -11.268 1.00 88.56 81 PHE A C 1
ATOM 616 O O . PHE A 1 81 ? 5.879 1.231 -10.536 1.00 88.56 81 PHE A O 1
ATOM 623 N N . LEU A 1 82 ? 6.334 1.989 -12.599 1.00 88.12 82 LEU A N 1
ATOM 624 C CA . LEU A 1 82 ? 5.531 0.977 -13.294 1.00 88.12 82 LEU A CA 1
ATOM 625 C C . LEU A 1 82 ? 6.154 -0.420 -13.169 1.00 88.12 82 LEU A C 1
ATOM 627 O O . LEU A 1 82 ? 5.437 -1.395 -12.967 1.00 88.12 82 LEU A O 1
ATOM 631 N N . ASP A 1 83 ? 7.484 -0.525 -13.197 1.00 89.69 83 ASP A N 1
ATOM 632 C CA . ASP A 1 83 ? 8.193 -1.793 -12.986 1.00 89.69 83 ASP A CA 1
ATOM 633 C C . ASP A 1 83 ? 7.897 -2.381 -11.599 1.00 89.69 83 ASP A C 1
ATOM 635 O O . ASP A 1 83 ? 7.712 -3.590 -11.472 1.00 89.69 83 ASP A O 1
ATOM 639 N N . LEU A 1 84 ? 7.816 -1.531 -10.565 1.00 92.25 84 LEU A N 1
ATOM 640 C CA . LEU A 1 84 ? 7.428 -1.951 -9.212 1.00 92.25 84 LEU A CA 1
ATOM 641 C C . LEU A 1 84 ? 5.985 -2.466 -9.168 1.00 92.25 84 LEU A C 1
ATOM 643 O O . LEU A 1 84 ? 5.698 -3.401 -8.430 1.00 92.25 84 LEU A O 1
ATOM 647 N N . LEU A 1 85 ? 5.072 -1.874 -9.945 1.00 92.31 85 LEU A N 1
ATOM 648 C CA . LEU A 1 85 ? 3.675 -2.318 -10.002 1.00 92.31 85 LEU A CA 1
ATOM 649 C C . LEU A 1 85 ? 3.492 -3.650 -10.740 1.00 92.31 85 LEU A C 1
ATOM 651 O O . LEU A 1 85 ? 2.526 -4.363 -10.474 1.00 92.31 85 LEU A O 1
ATOM 655 N N . ASN A 1 86 ? 4.416 -3.994 -11.637 1.00 90.06 86 ASN A N 1
ATOM 656 C CA . ASN A 1 86 ? 4.373 -5.231 -12.414 1.00 90.06 86 ASN A CA 1
ATOM 657 C C . ASN A 1 86 ? 4.871 -6.467 -11.642 1.00 90.06 86 ASN A C 1
ATOM 659 O O . ASN A 1 86 ? 4.635 -7.591 -12.087 1.00 90.06 86 ASN A O 1
ATOM 663 N N . ASP A 1 87 ? 5.536 -6.294 -10.495 1.00 93.69 87 ASP A N 1
ATOM 664 C CA . ASP A 1 87 ? 5.995 -7.397 -9.646 1.00 93.69 87 ASP A CA 1
ATOM 665 C C . ASP A 1 87 ? 5.117 -7.522 -8.384 1.00 93.69 87 ASP A C 1
ATOM 667 O O . ASP A 1 87 ? 5.180 -6.671 -7.490 1.00 93.69 87 ASP A O 1
ATOM 671 N N . PRO A 1 88 ? 4.323 -8.603 -8.238 1.00 95.31 88 PRO A N 1
ATOM 672 C CA . PRO A 1 88 ? 3.498 -8.817 -7.052 1.00 95.31 88 PRO A CA 1
ATOM 673 C C . PRO A 1 88 ? 4.282 -8.827 -5.734 1.00 95.31 88 PRO A C 1
ATOM 675 O O . PRO A 1 88 ? 3.715 -8.497 -4.691 1.00 95.31 88 PRO A O 1
ATOM 678 N N . LYS A 1 89 ? 5.568 -9.212 -5.750 1.00 95.56 89 LYS A N 1
ATOM 679 C CA . LYS A 1 89 ? 6.409 -9.211 -4.544 1.00 95.56 89 LYS A CA 1
ATOM 680 C C . LYS A 1 89 ? 6.755 -7.791 -4.116 1.00 95.56 89 LYS A C 1
ATOM 682 O O . LYS A 1 89 ? 6.675 -7.500 -2.924 1.00 95.56 89 LYS A O 1
ATOM 687 N N . ASP A 1 90 ? 7.072 -6.923 -5.070 1.00 95.88 90 ASP A N 1
ATOM 688 C CA . ASP A 1 90 ? 7.370 -5.514 -4.809 1.00 95.88 90 ASP A CA 1
ATOM 689 C C . ASP A 1 90 ? 6.119 -4.795 -4.295 1.00 95.88 90 ASP A C 1
ATOM 691 O O . ASP A 1 90 ? 6.164 -4.111 -3.271 1.00 95.88 90 ASP A O 1
ATOM 695 N N . VAL A 1 91 ? 4.974 -5.016 -4.952 1.00 96.62 91 VAL A N 1
ATOM 696 C CA . VAL A 1 91 ? 3.676 -4.473 -4.525 1.00 96.62 91 VAL A CA 1
ATOM 697 C C . VAL A 1 91 ? 3.336 -4.913 -3.104 1.00 96.62 91 VAL A C 1
ATOM 699 O O . VAL A 1 91 ? 2.967 -4.076 -2.274 1.00 96.62 91 VAL A O 1
ATOM 702 N N . ALA A 1 92 ? 3.466 -6.207 -2.799 1.00 97.25 92 ALA A N 1
ATOM 703 C CA . ALA A 1 92 ? 3.195 -6.731 -1.466 1.00 97.25 92 ALA A CA 1
ATOM 704 C C . ALA A 1 92 ? 4.142 -6.124 -0.423 1.00 97.25 92 ALA A C 1
ATOM 706 O O . ALA A 1 92 ? 3.685 -5.654 0.618 1.00 97.25 92 ALA A O 1
ATOM 707 N N . GLU A 1 93 ? 5.443 -6.076 -0.705 1.00 97.12 93 GLU A N 1
ATOM 708 C CA . GLU A 1 93 ? 6.433 -5.526 0.218 1.00 97.12 93 GLU A CA 1
ATOM 709 C C . GLU A 1 93 ? 6.167 -4.046 0.516 1.00 97.12 93 GLU A C 1
ATOM 711 O O . GLU A 1 93 ? 6.053 -3.665 1.684 1.00 97.12 93 GLU A O 1
ATOM 716 N N . ILE A 1 94 ? 5.968 -3.225 -0.517 1.00 97.50 94 ILE A N 1
ATOM 717 C CA . ILE A 1 94 ? 5.690 -1.790 -0.374 1.00 97.50 94 ILE A CA 1
ATOM 718 C C . ILE A 1 94 ? 4.364 -1.547 0.362 1.00 97.50 94 ILE A C 1
ATOM 720 O O . ILE A 1 94 ? 4.294 -0.678 1.233 1.00 97.50 94 ILE A O 1
ATOM 724 N N . THR A 1 95 ? 3.326 -2.339 0.076 1.00 97.94 95 THR A N 1
ATOM 725 C CA . THR A 1 95 ? 2.025 -2.259 0.768 1.00 97.94 95 THR A CA 1
ATOM 726 C C . THR A 1 95 ? 2.168 -2.491 2.278 1.00 97.94 95 THR A C 1
ATOM 728 O O . THR A 1 95 ? 1.482 -1.844 3.075 1.00 97.94 95 THR A O 1
ATOM 731 N N . MET A 1 96 ? 3.079 -3.380 2.686 1.00 97.88 96 MET A N 1
ATOM 732 C CA . MET A 1 96 ? 3.265 -3.771 4.086 1.00 97.88 96 MET A CA 1
ATOM 733 C C . MET A 1 96 ? 4.177 -2.837 4.891 1.00 97.88 96 MET A C 1
ATOM 735 O O . MET A 1 96 ? 4.115 -2.847 6.121 1.00 97.88 96 MET A O 1
ATOM 739 N N . GLN A 1 97 ? 4.999 -2.006 4.247 1.00 98.12 97 GLN A N 1
ATOM 740 C CA . GLN A 1 97 ? 5.876 -1.045 4.932 1.00 98.12 97 GLN A CA 1
ATOM 741 C C . GLN A 1 97 ? 5.146 -0.146 5.953 1.00 98.12 97 GLN A C 1
ATOM 743 O O . GLN A 1 97 ? 5.539 -0.158 7.123 1.00 98.12 97 GLN A O 1
ATOM 748 N N . PRO A 1 98 ? 4.055 0.568 5.604 1.00 97.94 98 PRO A N 1
ATOM 749 C CA . PRO A 1 98 ? 3.351 1.418 6.567 1.00 97.94 98 PRO A CA 1
ATOM 750 C C . PRO A 1 98 ? 2.713 0.637 7.720 1.00 97.94 98 PRO A C 1
ATOM 752 O O . PRO A 1 98 ? 2.654 1.157 8.829 1.00 97.94 98 PRO A O 1
ATOM 755 N N . LEU A 1 99 ? 2.287 -0.609 7.490 1.00 96.44 99 LEU A N 1
ATOM 756 C CA . LEU A 1 99 ? 1.695 -1.485 8.514 1.00 96.44 99 LEU A CA 1
ATOM 757 C C . LEU A 1 99 ? 2.734 -1.924 9.556 1.00 96.44 99 LEU A C 1
ATOM 759 O O . LEU A 1 99 ? 2.387 -2.203 10.698 1.00 96.44 99 LEU A O 1
ATOM 763 N N . ARG A 1 100 ? 4.016 -1.983 9.173 1.00 97.00 100 ARG A N 1
ATOM 764 C CA . ARG A 1 100 ? 5.127 -2.244 10.102 1.00 97.00 100 ARG A CA 1
ATOM 765 C C . ARG A 1 100 ? 5.566 -0.993 10.861 1.00 97.00 100 ARG A C 1
ATOM 767 O O . ARG A 1 100 ? 6.101 -1.112 11.959 1.00 97.00 100 ARG A O 1
ATOM 774 N N . ARG A 1 101 ? 5.363 0.194 10.282 1.00 97.06 101 ARG A N 1
ATOM 775 C CA . ARG A 1 101 ? 5.770 1.478 10.873 1.00 97.06 101 ARG A CA 1
ATOM 776 C C . ARG A 1 101 ? 4.713 2.083 11.795 1.00 97.06 101 ARG A C 1
ATOM 778 O O . ARG A 1 101 ? 5.058 2.708 12.796 1.00 97.06 101 ARG A O 1
ATOM 785 N N . TYR A 1 102 ? 3.443 1.933 11.443 1.00 96.62 102 TYR A N 1
ATOM 786 C CA . TYR A 1 102 ? 2.312 2.574 12.100 1.00 96.62 102 TYR A CA 1
ATOM 787 C C . TYR A 1 102 ? 1.272 1.534 12.518 1.00 96.62 102 TYR A C 1
ATOM 789 O O . TYR A 1 102 ? 1.081 0.523 11.848 1.00 96.62 102 TYR A O 1
ATOM 797 N N . ASN A 1 103 ? 0.543 1.816 13.598 1.00 95.56 103 ASN A N 1
ATOM 798 C CA . ASN A 1 103 ? -0.555 0.967 14.059 1.00 95.56 103 ASN A CA 1
ATOM 799 C C . ASN A 1 103 ? -1.846 1.260 13.268 1.00 95.56 103 ASN A C 1
ATOM 801 O O . ASN A 1 103 ? -2.755 1.914 13.782 1.00 95.56 103 ASN A O 1
ATOM 805 N N . LEU A 1 104 ? -1.877 0.850 11.996 1.00 97.31 104 LEU A N 1
ATOM 806 C CA . LEU A 1 104 ? -3.020 1.025 11.091 1.00 97.31 104 LEU A CA 1
ATOM 807 C C . LEU A 1 104 ? -3.954 -0.191 11.133 1.00 97.31 104 LEU A C 1
ATOM 809 O O . LEU A 1 104 ? -3.514 -1.324 11.311 1.00 97.31 104 LEU A O 1
ATOM 813 N N . ASP A 1 105 ? -5.244 0.046 10.912 1.00 97.50 105 ASP A N 1
ATOM 814 C CA . ASP A 1 105 ? -6.290 -0.982 10.942 1.00 97.50 105 ASP A CA 1
ATOM 815 C C . ASP A 1 105 ? -6.616 -1.554 9.550 1.00 97.50 105 ASP A C 1
ATOM 817 O O . ASP A 1 105 ? -7.418 -2.479 9.430 1.00 97.50 105 ASP A O 1
ATOM 821 N N . ALA A 1 106 ? -6.011 -1.012 8.488 1.00 96.94 106 ALA A N 1
ATOM 822 C CA . ALA A 1 106 ? -6.170 -1.502 7.123 1.00 96.94 106 ALA A CA 1
ATOM 823 C C . ALA A 1 106 ? -4.934 -1.223 6.257 1.00 96.94 106 ALA A C 1
ATOM 825 O O . ALA A 1 106 ? -4.166 -0.289 6.499 1.00 96.94 106 ALA A O 1
ATOM 826 N N . ALA A 1 107 ? -4.778 -2.030 5.207 1.00 96.38 107 ALA A N 1
ATOM 827 C CA . ALA A 1 107 ? -3.818 -1.803 4.138 1.00 96.38 107 ALA A CA 1
ATOM 828 C C . ALA A 1 107 ? -4.548 -1.435 2.842 1.00 96.38 107 ALA A C 1
ATOM 830 O O . ALA A 1 107 ? -5.585 -2.015 2.523 1.00 96.38 107 ALA A O 1
ATOM 831 N N . ILE A 1 108 ? -3.982 -0.496 2.087 1.00 96.00 108 ILE A N 1
ATOM 832 C CA . ILE A 1 108 ? -4.393 -0.203 0.712 1.00 96.00 108 ILE A CA 1
ATOM 833 C C . ILE A 1 108 ? -3.302 -0.693 -0.235 1.00 96.00 108 ILE A C 1
ATOM 835 O O . ILE A 1 108 ? -2.124 -0.409 -0.018 1.00 96.00 108 ILE A O 1
ATOM 839 N N . LEU A 1 109 ? -3.704 -1.448 -1.258 1.00 96.19 109 LEU A N 1
ATOM 840 C CA . LEU A 1 109 ? -2.796 -2.023 -2.246 1.00 96.19 109 LEU A CA 1
ATOM 841 C C . LEU A 1 109 ? -1.960 -0.922 -2.907 1.00 96.19 109 LEU A C 1
ATOM 843 O O . LEU A 1 109 ? -2.507 0.066 -3.401 1.00 96.19 109 LEU A O 1
ATOM 847 N N . PHE A 1 110 ? -0.643 -1.114 -2.944 1.00 96.75 110 PHE A N 1
ATOM 848 C CA . PHE A 1 110 ? 0.245 -0.260 -3.718 1.00 96.75 110 PHE A CA 1
ATOM 849 C C . PHE A 1 110 ? 0.001 -0.489 -5.215 1.00 96.75 110 PHE A C 1
ATOM 851 O O . PHE A 1 110 ? 0.392 -1.502 -5.786 1.00 96.75 110 PHE A O 1
ATOM 858 N N . SER A 1 111 ? -0.721 0.439 -5.832 1.00 95.50 111 SER A N 1
ATOM 859 C CA . SER A 1 111 ? -1.086 0.419 -7.244 1.00 95.50 111 SER A CA 1
ATOM 860 C C . SER A 1 111 ? -1.330 1.848 -7.728 1.00 95.50 111 SER A C 1
ATOM 862 O O . SER A 1 111 ? -1.313 2.793 -6.933 1.00 95.50 111 SER A O 1
ATOM 864 N N . ASP A 1 112 ? -1.571 2.004 -9.025 1.00 93.81 1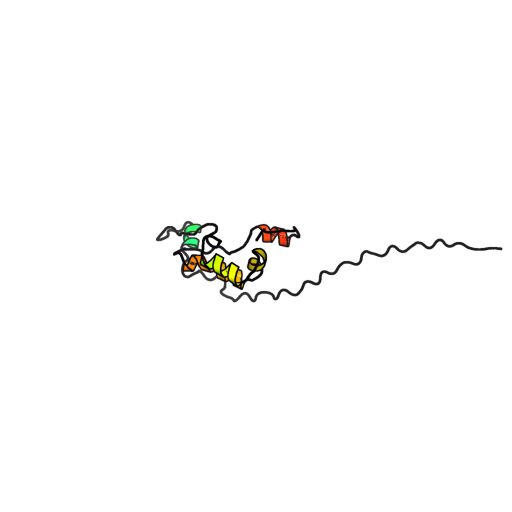12 ASP A N 1
ATOM 865 C CA . ASP A 1 112 ? -1.949 3.270 -9.639 1.00 93.81 112 ASP A CA 1
ATOM 866 C C . ASP A 1 112 ? -3.244 3.114 -10.436 1.00 93.81 112 ASP A C 1
ATOM 868 O O . ASP A 1 112 ? -3.540 2.064 -11.006 1.00 93.81 112 ASP A O 1
ATOM 872 N N . ILE A 1 113 ? -4.042 4.176 -10.464 1.00 94.44 113 ILE A N 1
ATOM 873 C CA . ILE A 1 113 ? -5.334 4.186 -11.154 1.00 94.44 113 ILE A CA 1
ATOM 874 C C . ILE A 1 113 ? -5.184 4.088 -12.681 1.00 94.44 113 ILE A C 1
ATOM 876 O O . ILE A 1 113 ? -6.100 3.626 -13.360 1.00 94.44 113 ILE A O 1
ATOM 880 N N . LEU A 1 114 ? -4.037 4.502 -13.228 1.00 93.31 114 LEU A N 1
ATOM 881 C CA . LEU A 1 114 ? -3.753 4.508 -14.661 1.00 93.31 114 LEU A CA 1
ATOM 882 C C . LEU A 1 114 ? -3.404 3.120 -15.208 1.00 93.31 114 LEU A C 1
ATOM 884 O O . LEU A 1 114 ? -3.440 2.942 -16.424 1.00 93.31 114 LEU A O 1
ATOM 888 N N . VAL A 1 115 ? -3.170 2.122 -14.349 1.00 90.75 115 VAL A N 1
ATOM 889 C CA . VAL A 1 115 ? -2.957 0.722 -14.768 1.00 90.75 115 VAL A CA 1
ATOM 890 C C . VAL A 1 115 ? -4.149 0.207 -15.590 1.00 90.75 115 VAL A C 1
ATOM 892 O O . VAL A 1 115 ? -3.985 -0.552 -16.541 1.00 90.75 115 VAL A O 1
ATOM 895 N N . VAL A 1 116 ? -5.366 0.676 -15.293 1.00 92.81 116 VAL A N 1
ATOM 896 C CA . VAL A 1 116 ? -6.560 0.340 -16.087 1.00 92.81 116 VAL A CA 1
ATOM 897 C C . VAL A 1 116 ? -6.488 0.947 -17.490 1.00 92.81 116 VAL A C 1
ATOM 899 O O . VAL A 1 116 ? -6.848 0.290 -18.462 1.00 92.81 116 VAL A O 1
ATOM 902 N N . ALA A 1 117 ? -6.014 2.188 -17.619 1.00 93.38 117 ALA A N 1
ATOM 903 C CA . ALA A 1 117 ? -5.861 2.836 -18.920 1.00 93.38 117 ALA A CA 1
ATOM 904 C C . ALA A 1 117 ? -4.786 2.134 -19.767 1.00 93.38 117 ALA A C 1
ATOM 906 O O . ALA A 1 117 ? -5.001 1.904 -20.957 1.00 93.38 117 ALA A O 1
ATOM 907 N N . GLU A 1 118 ? -3.678 1.730 -19.143 1.00 91.31 118 GLU A N 1
ATOM 908 C CA . GLU A 1 118 ? -2.637 0.920 -19.782 1.00 91.31 118 GLU A CA 1
ATOM 909 C C . GLU A 1 118 ? -3.196 -0.413 -20.300 1.00 91.31 118 GLU A C 1
ATOM 911 O O . GLU A 1 118 ? -3.002 -0.753 -21.468 1.00 91.31 118 GLU A O 1
ATOM 916 N N . ALA A 1 119 ? -3.990 -1.118 -19.486 1.00 90.94 119 ALA A N 1
ATOM 917 C CA . ALA A 1 119 ? -4.652 -2.360 -19.889 1.00 90.94 119 ALA A CA 1
ATOM 918 C C . ALA A 1 119 ? -5.629 -2.181 -21.071 1.00 90.94 119 ALA A C 1
ATOM 920 O O . ALA A 1 119 ? -5.870 -3.122 -21.827 1.00 90.94 119 ALA A O 1
ATOM 921 N N . LEU A 1 120 ? -6.173 -0.973 -21.259 1.00 96.81 120 LEU A N 1
ATOM 922 C CA . LEU A 1 120 ? -7.031 -0.605 -22.392 1.00 96.81 120 LEU A CA 1
ATOM 923 C C . LEU A 1 120 ? -6.244 -0.131 -23.630 1.00 96.81 120 LEU A C 1
ATOM 925 O O . LEU A 1 120 ? -6.850 0.256 -24.629 1.00 96.81 120 LEU A O 1
ATOM 929 N N . GLY A 1 121 ? -4.909 -0.167 -23.591 1.00 94.19 121 GLY A N 1
ATOM 930 C CA . GLY A 1 121 ? -4.038 0.206 -24.707 1.00 94.19 121 GLY A CA 1
ATOM 931 C C . GLY A 1 121 ? -3.673 1.691 -24.767 1.00 94.19 121 GLY A C 1
ATOM 932 O O . GLY A 1 121 ? -3.123 2.141 -25.774 1.00 94.19 121 GLY A O 1
ATOM 933 N N . VAL A 1 122 ? -3.955 2.467 -23.715 1.00 95.88 122 VAL A N 1
ATOM 934 C CA . VAL A 1 122 ? -3.471 3.849 -23.601 1.00 95.88 122 VAL A CA 1
ATOM 935 C C . VAL A 1 122 ? -2.010 3.822 -23.165 1.00 95.88 122 VAL A C 1
ATOM 937 O O . VAL A 1 122 ? -1.665 3.202 -22.165 1.00 95.88 122 VAL A O 1
ATOM 940 N N . ARG A 1 123 ? -1.135 4.523 -23.891 1.00 92.06 123 ARG A N 1
ATOM 941 C CA . ARG A 1 123 ? 0.259 4.688 -23.469 1.00 92.06 123 ARG A CA 1
ATOM 942 C C . ARG A 1 123 ? 0.311 5.554 -22.208 1.00 92.06 123 ARG A C 1
ATOM 944 O O . ARG A 1 123 ? -0.054 6.727 -22.258 1.00 92.06 123 ARG A O 1
ATOM 951 N N . VAL A 1 124 ? 0.796 4.978 -21.112 1.00 89.94 124 VAL A N 1
ATOM 952 C CA . VAL A 1 124 ? 1.019 5.659 -19.832 1.00 89.94 124 VAL A CA 1
ATOM 953 C C . VAL A 1 124 ? 2.521 5.760 -19.592 1.00 89.94 124 VAL A C 1
ATOM 955 O O . VAL A 1 124 ? 3.248 4.784 -19.737 1.00 89.94 124 VAL A O 1
ATOM 958 N N . GLU A 1 125 ? 2.990 6.947 -19.223 1.00 87.69 125 GLU A N 1
ATOM 959 C CA . GLU A 1 125 ? 4.380 7.186 -18.841 1.00 87.69 125 GLU A CA 1
ATOM 960 C C . GLU A 1 125 ? 4.386 7.906 -17.492 1.00 87.69 125 GLU A C 1
ATOM 962 O O . GLU A 1 125 ? 3.676 8.896 -17.299 1.00 87.69 125 GLU A O 1
ATOM 967 N N . MET A 1 126 ? 5.174 7.401 -16.541 1.00 82.19 126 MET A N 1
ATOM 968 C CA . MET A 1 126 ? 5.315 8.007 -15.219 1.00 82.19 126 MET A CA 1
ATOM 969 C C . MET A 1 126 ? 6.755 8.485 -15.033 1.00 82.19 126 MET A C 1
ATOM 971 O O . MET A 1 126 ? 7.659 7.647 -14.986 1.00 82.19 126 MET A O 1
ATOM 975 N N . PRO A 1 127 ? 6.996 9.806 -14.919 1.00 69.94 127 PRO A N 1
ATOM 976 C CA . PRO A 1 127 ? 8.336 10.316 -14.668 1.00 69.94 127 PRO A CA 1
ATOM 977 C C . PRO A 1 127 ? 8.842 9.788 -13.315 1.00 69.94 127 PRO A C 1
ATOM 979 O O . PRO A 1 127 ? 8.196 9.962 -12.274 1.00 69.94 127 PRO A O 1
ATOM 982 N N . GLY A 1 128 ? 9.963 9.065 -13.382 1.00 62.19 128 GLY A N 1
ATOM 983 C CA . GLY A 1 128 ? 10.573 8.308 -12.284 1.00 62.19 128 GLY A CA 1
ATOM 984 C C . GLY A 1 128 ? 11.326 9.154 -11.275 1.00 62.19 128 GLY A C 1
ATOM 985 O O . GLY A 1 128 ? 11.964 10.142 -11.690 1.00 62.19 128 GLY A O 1
#

Sequence (128 aa):
AVVGASRSVASARRPTSLRVSASAAQEPTIRAGANATPANDLMLRAARGERVEKTPVWLFRQAGRHLPEYQKYKADHAKNFLDLLNDPKDVAEITMQPLRRYNLDAAILFSDILVVAEALGVRVEMPG

Solvent-accessible surface area (backbone atoms only — not comparable to full-atom values): 8670 Å² total; per-residue (Å²): 135,84,84,88,82,86,80,80,79,80,78,79,78,74,82,78,77,81,78,79,77,77,72,81,72,76,76,76,82,77,59,92,68,83,82,60,84,56,97,70,46,57,46,60,41,47,75,71,71,45,92,65,97,63,87,63,46,70,62,90,76,57,57,44,85,88,37,68,67,48,48,49,52,43,63,76,65,73,54,49,68,67,59,38,58,72,32,71,66,50,24,52,53,48,32,45,50,40,60,74,75,40,98,51,48,60,79,68,82,53,74,63,84,59,57,60,44,41,75,72,71,45,93,78,84,75,94,114

Organism: NCBI:txid63592